Protein AF-A0A973AUQ4-F1 (afdb_monomer)

Solvent-accessible surface area (backbone atoms only — not comparable to full-atom values): 8376 Å² total; per-residue (Å²): 135,70,66,66,64,51,50,55,52,52,18,20,41,52,18,17,50,61,54,44,72,74,59,59,74,76,39,37,31,33,33,32,58,57,82,26,26,55,39,26,52,50,46,42,37,59,47,33,76,74,79,44,48,53,37,33,33,52,78,42,69,71,43,39,54,52,34,49,75,59,71,44,50,72,50,48,63,88,82,44,85,69,38,60,36,28,45,27,43,40,58,39,66,44,85,67,69,33,41,53,42,67,88,73,93,73,81,88,75,86,72,73,42,32,30,34,34,31,69,49,90,89,70,66,56,35,53,36,35,33,36,22,54,98,92,48,75,44,80,46,61,47,64,80,77,76,76,76,85,125

Mean predicted aligned error: 9.66 Å

Foldseek 3Di:
DPPVVVQLLVQLLQLLLVVLVPDQAAFEEEQEDDDSSLNNLVNNLVVVVVVGAYEYEYPDPVRVVSNVVSPHHYDYCVRPVKGQKYKYFFQDADAQFRAGHHDCPDDDDDARFRIFMDGIDDDRGGQWGWRGGPVGIDIGGHDPPPPPDD

Secondary structure (DSSP, 8-state):
--HHHHHHHHHHHHHHHHHHHT--TT-EEEE--SHHHHHHHHHHHHHHTTT---EEEESSHHHHHHHHHTTPPB--TTT-S--SEEEE--SEE-TTT-BEE----S---S----EEEE-SS-SSB-SEEEE--TT--EEEEPPP------

Structure (mmCIF, N/CA/C/O backbone):
data_AF-A0A973AUQ4-F1
#
_entry.id   AF-A0A973AUQ4-F1
#
loop_
_atom_site.group_PDB
_atom_site.id
_atom_site.type_symbol
_atom_site.label_atom_id
_atom_site.label_alt_id
_atom_site.label_comp_id
_atom_site.label_asym_id
_atom_site.label_entity_id
_atom_site.label_seq_id
_atom_site.pdbx_PDB_ins_code
_atom_site.Cartn_x
_atom_site.Cartn_y
_atom_site.Cartn_z
_atom_site.occupancy
_atom_site.B_iso_or_equiv
_atom_site.auth_seq_id
_atom_site.auth_comp_id
_atom_site.auth_asym_id
_atom_site.auth_atom_id
_atom_site.pdbx_PDB_model_num
ATOM 1 N N . MET A 1 1 ? 7.622 -2.895 -29.252 1.00 42.31 1 MET A N 1
ATOM 2 C CA . MET A 1 1 ? 6.981 -2.082 -28.187 1.00 42.31 1 MET A CA 1
ATOM 3 C C . MET A 1 1 ? 6.357 -2.917 -27.051 1.00 42.31 1 MET A C 1
ATOM 5 O O . MET A 1 1 ? 5.764 -2.332 -26.159 1.00 42.31 1 MET A O 1
ATOM 9 N N . SER A 1 2 ? 6.501 -4.252 -27.013 1.00 51.44 2 SER A N 1
ATOM 10 C CA . SER A 1 2 ? 5.801 -5.129 -26.049 1.00 51.44 2 SER A CA 1
ATOM 11 C C . SER A 1 2 ? 6.643 -5.629 -24.860 1.00 51.44 2 SER A C 1
ATOM 13 O O . SER A 1 2 ? 6.073 -6.078 -23.870 1.00 51.44 2 SER A O 1
ATOM 15 N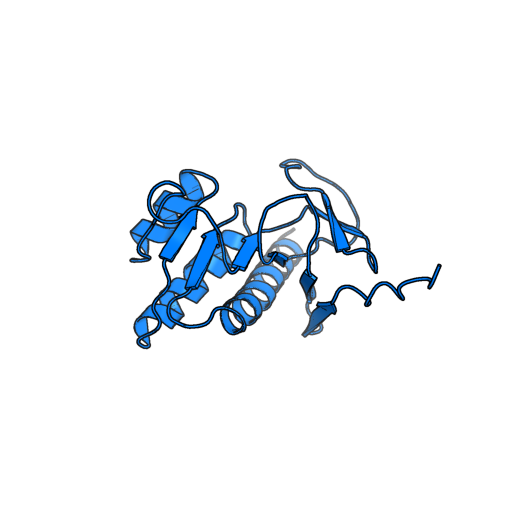 N . THR A 1 3 ? 7.975 -5.538 -24.906 1.00 49.34 3 THR A N 1
ATOM 16 C CA . THR A 1 3 ? 8.858 -6.147 -23.888 1.00 49.34 3 THR A CA 1
ATOM 17 C C . THR A 1 3 ? 9.057 -5.272 -22.639 1.00 49.34 3 THR A C 1
ATOM 19 O O . THR A 1 3 ? 9.027 -5.787 -21.525 1.00 49.34 3 THR A O 1
ATOM 22 N N . GLU A 1 4 ? 9.177 -3.947 -22.792 1.00 42.72 4 GLU A N 1
ATOM 23 C CA . GLU A 1 4 ? 9.393 -3.000 -21.673 1.00 42.72 4 GLU A CA 1
ATOM 24 C C . GLU A 1 4 ? 8.145 -2.762 -20.809 1.00 42.72 4 GLU A C 1
ATOM 26 O O . GLU A 1 4 ? 8.223 -2.597 -19.593 1.00 42.72 4 GLU A O 1
ATOM 31 N N . ALA A 1 5 ? 6.955 -2.769 -21.415 1.00 50.53 5 ALA A N 1
ATOM 32 C CA . ALA A 1 5 ? 5.712 -2.682 -20.651 1.00 50.53 5 ALA A CA 1
ATOM 33 C C . ALA A 1 5 ? 5.536 -3.909 -19.736 1.00 50.53 5 ALA A C 1
ATOM 35 O O . ALA A 1 5 ? 5.025 -3.787 -18.619 1.00 50.53 5 ALA A O 1
ATOM 36 N N . ASN A 1 6 ? 6.012 -5.071 -20.195 1.00 55.16 6 ASN A N 1
ATOM 37 C CA . ASN A 1 6 ? 5.948 -6.326 -19.458 1.00 55.16 6 ASN A CA 1
ATOM 38 C C . ASN A 1 6 ? 6.963 -6.360 -18.298 1.00 55.16 6 ASN A C 1
ATOM 40 O O . ASN A 1 6 ? 6.627 -6.812 -17.203 1.00 55.16 6 ASN A O 1
ATOM 44 N N . SER A 1 7 ? 8.167 -5.801 -18.485 1.00 61.84 7 SER A N 1
ATOM 45 C CA . SER A 1 7 ? 9.168 -5.698 -17.413 1.00 61.84 7 SER A CA 1
ATOM 46 C C . SER A 1 7 ? 8.730 -4.740 -16.301 1.00 61.84 7 SER A C 1
ATOM 48 O O . SER A 1 7 ? 8.817 -5.088 -15.125 1.00 61.84 7 SER A O 1
ATOM 50 N N . HIS A 1 8 ? 8.147 -3.586 -16.637 1.00 65.19 8 HIS A N 1
ATOM 51 C CA . HIS A 1 8 ? 7.643 -2.638 -15.635 1.00 65.19 8 HIS A CA 1
ATOM 52 C C . HIS A 1 8 ? 6.510 -3.202 -14.771 1.00 65.19 8 HIS A C 1
ATOM 54 O O . HIS A 1 8 ? 6.405 -2.866 -13.593 1.00 65.19 8 HIS A O 1
ATOM 60 N N . ALA A 1 9 ? 5.627 -4.024 -15.339 1.00 70.56 9 ALA A N 1
ATOM 61 C CA . ALA A 1 9 ? 4.566 -4.670 -14.573 1.00 70.56 9 ALA A CA 1
ATOM 62 C C . ALA A 1 9 ? 5.124 -5.730 -13.609 1.00 70.56 9 ALA A C 1
ATOM 64 O O . ALA A 1 9 ? 4.665 -5.818 -12.471 1.00 70.56 9 ALA A O 1
ATOM 65 N N . ALA A 1 10 ? 6.139 -6.488 -14.035 1.00 71.62 10 ALA A N 1
ATOM 66 C CA . ALA A 1 10 ? 6.819 -7.461 -13.183 1.00 71.62 10 ALA A CA 1
ATOM 67 C C . ALA A 1 10 ? 7.501 -6.786 -11.981 1.00 71.62 10 ALA A C 1
ATOM 69 O O . ALA A 1 10 ? 7.348 -7.238 -10.851 1.00 71.62 10 ALA A O 1
ATOM 70 N N . TRP A 1 11 ? 8.165 -5.654 -12.210 1.00 73.69 11 TRP A N 1
ATOM 71 C CA . TRP A 1 11 ? 8.812 -4.832 -11.179 1.00 73.69 11 TRP A CA 1
ATOM 72 C C . TRP A 1 11 ? 7.828 -4.305 -10.143 1.00 73.69 11 TRP A C 1
ATOM 74 O O . TRP A 1 11 ? 8.061 -4.395 -8.940 1.00 73.69 11 TRP A O 1
ATOM 84 N N . LYS A 1 12 ? 6.679 -3.819 -10.621 1.00 74.88 12 LYS A N 1
ATOM 85 C CA . LYS A 1 12 ? 5.561 -3.386 -9.774 1.00 74.88 12 LYS A CA 1
ATOM 86 C C . LYS A 1 12 ? 5.028 -4.493 -8.907 1.00 74.88 12 LYS A C 1
ATOM 88 O O . LYS A 1 12 ? 4.802 -4.269 -7.726 1.00 74.88 12 LYS A O 1
ATOM 93 N N . ARG A 1 13 ? 4.861 -5.677 -9.483 1.00 77.62 13 ARG A N 1
ATOM 94 C CA . ARG A 1 13 ? 4.415 -6.843 -8.736 1.00 77.62 13 ARG A CA 1
ATOM 95 C C . ARG A 1 13 ? 5.442 -7.265 -7.686 1.00 77.62 13 ARG A C 1
ATOM 97 O O . ARG A 1 13 ? 5.041 -7.494 -6.559 1.00 77.62 13 ARG A O 1
ATOM 104 N N . ALA A 1 14 ? 6.728 -7.321 -8.028 1.00 75.00 14 ALA A N 1
ATOM 105 C CA . ALA A 1 14 ? 7.781 -7.706 -7.088 1.00 75.00 14 ALA A CA 1
ATOM 106 C C . ALA A 1 14 ? 7.861 -6.744 -5.893 1.00 75.00 14 ALA A C 1
ATOM 108 O O . ALA A 1 14 ? 7.758 -7.177 -4.752 1.00 75.00 14 ALA A O 1
ATOM 109 N N . ALA A 1 15 ? 7.929 -5.433 -6.152 1.00 73.75 15 ALA A N 1
ATOM 110 C CA . ALA A 1 15 ? 7.931 -4.435 -5.083 1.00 73.75 15 ALA A CA 1
ATOM 111 C C . ALA A 1 15 ?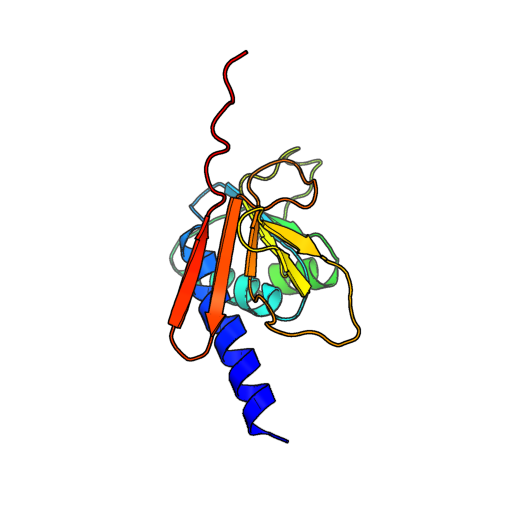 6.643 -4.480 -4.243 1.00 73.75 15 ALA A C 1
ATOM 113 O O . ALA A 1 15 ? 6.697 -4.294 -3.034 1.00 73.75 15 ALA A O 1
ATOM 114 N N . ALA A 1 16 ? 5.493 -4.747 -4.873 1.00 76.62 16 ALA A N 1
ATOM 115 C CA . ALA A 1 16 ? 4.220 -4.917 -4.184 1.00 76.62 16 ALA A CA 1
ATOM 116 C C . ALA A 1 16 ? 4.147 -6.195 -3.335 1.00 76.62 16 ALA A C 1
ATOM 118 O O . ALA A 1 16 ? 3.443 -6.190 -2.338 1.00 76.62 16 ALA A O 1
ATOM 119 N N . CYS A 1 17 ? 4.827 -7.282 -3.696 1.00 78.38 17 CYS A N 1
ATOM 120 C CA . CYS A 1 17 ? 4.884 -8.479 -2.854 1.00 78.38 17 CYS A CA 1
ATOM 121 C C . CYS A 1 17 ? 5.691 -8.206 -1.583 1.00 78.38 17 CYS A C 1
ATOM 123 O O . CYS A 1 17 ? 5.192 -8.439 -0.487 1.00 78.38 17 CYS A O 1
ATOM 125 N N . ASP A 1 18 ? 6.874 -7.608 -1.719 1.00 77.38 18 ASP A N 1
ATOM 126 C CA . ASP A 1 18 ? 7.714 -7.256 -0.569 1.00 77.38 18 ASP A CA 1
ATOM 127 C C . ASP A 1 18 ? 7.047 -6.191 0.319 1.00 77.38 18 ASP A C 1
ATOM 129 O O . ASP A 1 18 ? 7.208 -6.195 1.538 1.00 77.38 18 ASP A O 1
ATOM 133 N N . ALA A 1 19 ? 6.238 -5.313 -0.285 1.00 75.94 19 ALA A N 1
ATOM 134 C CA . ALA A 1 19 ? 5.392 -4.355 0.418 1.00 75.94 19 ALA A CA 1
ATOM 135 C C . ALA A 1 19 ? 4.472 -4.998 1.446 1.00 75.94 19 ALA A C 1
ATOM 137 O O . ALA A 1 19 ? 4.225 -4.441 2.511 1.00 75.94 19 ALA A O 1
ATOM 138 N N . VAL A 1 20 ? 3.907 -6.143 1.080 1.00 79.38 20 VAL A N 1
ATOM 139 C CA . VAL A 1 20 ? 2.908 -6.827 1.891 1.00 79.38 20 VAL A CA 1
ATOM 140 C C . VAL A 1 20 ? 3.563 -7.499 3.095 1.00 79.38 20 VAL A C 1
ATOM 142 O O . VAL A 1 20 ? 2.924 -7.627 4.134 1.00 79.38 20 VAL A O 1
ATOM 145 N N . GLU A 1 21 ? 4.843 -7.864 3.004 1.00 80.56 21 GLU A N 1
ATOM 146 C CA . GLU A 1 21 ? 5.574 -8.498 4.107 1.00 80.56 21 GLU A CA 1
ATOM 147 C C . GLU A 1 21 ? 5.765 -7.584 5.319 1.00 80.56 21 GLU A C 1
ATOM 149 O O . GLU A 1 21 ? 5.888 -8.075 6.440 1.00 80.56 21 GLU A O 1
ATOM 154 N N . VAL A 1 22 ? 5.764 -6.262 5.118 1.00 77.44 22 VAL A N 1
ATOM 155 C CA . VAL A 1 22 ? 5.843 -5.294 6.224 1.00 77.44 22 VAL A CA 1
ATOM 156 C C . VAL A 1 22 ? 4.476 -4.944 6.812 1.00 77.44 22 VAL A C 1
ATOM 158 O O . VAL A 1 22 ? 4.413 -4.286 7.849 1.00 77.44 22 VAL A O 1
ATOM 161 N N . VAL A 1 23 ? 3.384 -5.381 6.180 1.00 80.75 23 VAL A N 1
ATOM 162 C CA . VAL A 1 23 ? 2.040 -5.225 6.738 1.00 80.75 23 VAL A CA 1
ATOM 163 C C . VAL A 1 23 ? 1.844 -6.335 7.764 1.00 80.75 23 VAL A C 1
ATOM 165 O O . VAL A 1 23 ? 1.906 -7.524 7.441 1.00 80.75 23 VAL A O 1
ATOM 168 N N . ILE A 1 24 ? 1.618 -5.944 9.013 1.00 82.31 24 ILE A N 1
ATOM 169 C CA . ILE A 1 24 ? 1.360 -6.867 10.121 1.00 82.31 24 ILE A CA 1
ATOM 170 C C . ILE A 1 24 ? -0.129 -6.872 10.479 1.00 82.31 24 ILE A C 1
ATOM 172 O O . ILE A 1 24 ? -0.887 -6.010 10.043 1.00 82.31 24 ILE A O 1
ATOM 176 N N . ASP A 1 25 ? -0.553 -7.886 11.227 1.00 85.56 25 ASP A N 1
ATOM 177 C CA . ASP A 1 25 ? -1.956 -8.069 11.592 1.00 85.56 25 ASP A CA 1
ATOM 178 C C . ASP A 1 25 ? -2.443 -6.952 12.531 1.00 85.56 25 ASP A C 1
ATOM 180 O O . ASP A 1 25 ? -1.706 -6.499 13.410 1.00 85.56 25 ASP A O 1
ATOM 184 N N . GLY A 1 26 ? -3.686 -6.510 12.344 1.00 85.44 26 GLY A N 1
ATOM 185 C CA . GLY A 1 26 ? -4.366 -5.553 13.218 1.00 85.44 26 GLY A CA 1
ATOM 186 C C . GLY A 1 26 ? -4.013 -4.074 13.025 1.00 85.44 26 GLY A C 1
ATOM 187 O O . GLY A 1 26 ? -4.498 -3.256 13.802 1.00 85.44 26 GLY A O 1
ATOM 188 N N . ILE A 1 27 ? -3.211 -3.708 12.019 1.00 85.50 27 ILE A N 1
ATOM 189 C CA . ILE A 1 27 ? -2.833 -2.303 11.773 1.00 85.50 27 ILE A CA 1
ATOM 190 C C . ILE A 1 27 ? -3.796 -1.575 10.827 1.00 85.50 27 ILE A C 1
ATOM 192 O O . ILE A 1 27 ? -4.528 -2.184 10.037 1.00 85.50 27 ILE A O 1
ATOM 196 N N . PHE A 1 28 ? -3.738 -0.247 10.858 1.00 85.06 28 PHE A N 1
ATOM 197 C CA . PHE A 1 28 ? -4.398 0.649 9.919 1.00 85.06 28 PHE A CA 1
ATOM 198 C C . PHE A 1 28 ? -3.445 1.016 8.789 1.00 85.06 28 PHE A C 1
ATOM 200 O O . PHE A 1 28 ? -2.388 1.615 9.008 1.00 85.06 28 PHE A O 1
ATOM 207 N N . VAL A 1 29 ? -3.838 0.667 7.565 1.00 86.56 29 VAL A N 1
ATOM 208 C CA . VAL A 1 29 ? -3.016 0.840 6.371 1.00 86.56 29 VAL A CA 1
ATOM 209 C C . VAL A 1 29 ? -3.582 1.933 5.478 1.00 86.56 29 VAL A C 1
ATOM 211 O O . VAL A 1 29 ? -4.673 1.792 4.930 1.00 86.56 29 VAL A O 1
ATOM 214 N N . GLY A 1 30 ? -2.819 2.996 5.255 1.00 85.38 30 GLY A N 1
ATOM 215 C CA . GLY A 1 30 ? -3.073 3.955 4.188 1.00 85.38 30 GLY A CA 1
ATOM 216 C C . GLY A 1 30 ? -2.910 3.285 2.823 1.00 85.38 30 GLY A C 1
ATOM 217 O O . GLY A 1 30 ? -1.853 2.734 2.505 1.00 85.38 30 GLY A O 1
ATOM 218 N N . ILE A 1 31 ? -3.954 3.324 1.999 1.00 86.25 31 ILE A N 1
ATOM 219 C CA . ILE A 1 31 ? -3.952 2.739 0.658 1.00 86.25 31 ILE A CA 1
ATOM 220 C C . ILE A 1 31 ? -3.836 3.867 -0.363 1.00 86.25 31 ILE A C 1
ATOM 222 O O . ILE A 1 31 ? -4.805 4.576 -0.643 1.00 86.25 31 ILE A O 1
ATOM 226 N N . GLY A 1 32 ? -2.644 3.999 -0.940 1.00 83.00 32 GLY A N 1
ATOM 227 C CA . GLY A 1 32 ? -2.328 4.963 -1.984 1.00 83.00 32 GLY A CA 1
ATOM 228 C C . GLY A 1 32 ? -3.029 4.713 -3.325 1.00 83.00 32 GLY A C 1
ATOM 229 O O . GLY A 1 32 ? -3.989 3.944 -3.440 1.00 83.00 32 GLY A O 1
ATOM 230 N N . THR A 1 33 ? -2.510 5.313 -4.399 1.00 78.88 33 THR A N 1
ATOM 231 C CA . THR A 1 33 ? -3.085 5.176 -5.749 1.00 78.88 33 THR A CA 1
ATOM 232 C C . THR A 1 33 ? -2.054 4.830 -6.813 1.00 78.88 33 THR A C 1
ATOM 234 O O . THR A 1 33 ? -0.851 5.019 -6.675 1.00 78.88 33 THR A O 1
ATOM 237 N N . GLY A 1 34 ? -2.553 4.310 -7.934 1.00 78.62 34 GLY A N 1
ATOM 238 C CA . GLY A 1 34 ? -1.759 4.094 -9.133 1.00 78.62 34 GLY A CA 1
ATOM 239 C C . GLY A 1 34 ? -1.457 2.631 -9.428 1.00 78.62 34 GLY A C 1
ATOM 240 O O . GLY A 1 34 ? -1.907 1.692 -8.768 1.00 78.62 34 GLY A O 1
ATOM 241 N N . SER A 1 35 ? -0.719 2.442 -10.522 1.00 79.75 35 SER A N 1
ATOM 242 C CA . SER A 1 35 ? -0.518 1.115 -11.108 1.00 79.75 35 SER A CA 1
ATOM 243 C C . SER A 1 35 ? 0.290 0.162 -10.229 1.00 79.75 35 SER A C 1
ATOM 245 O O . SER A 1 35 ? 0.081 -1.038 -10.346 1.00 79.75 35 SER A O 1
ATOM 247 N N . THR A 1 36 ? 1.183 0.660 -9.366 1.00 79.56 36 THR A N 1
ATOM 248 C CA . THR A 1 36 ? 1.878 -0.213 -8.411 1.00 79.56 36 THR A CA 1
ATOM 249 C C . THR A 1 36 ? 0.987 -0.564 -7.236 1.00 79.56 36 THR A C 1
ATOM 251 O O . THR A 1 36 ? 0.824 -1.741 -6.941 1.00 79.56 36 THR A O 1
ATOM 254 N N . THR A 1 37 ? 0.330 0.431 -6.639 1.00 82.06 37 THR A N 1
ATOM 255 C CA . THR A 1 37 ? -0.574 0.226 -5.504 1.00 82.06 37 THR A CA 1
ATOM 256 C C . THR A 1 37 ? -1.696 -0.754 -5.842 1.00 82.06 37 THR A C 1
ATOM 258 O O . THR A 1 37 ? -2.102 -1.546 -5.005 1.00 82.06 37 THR A O 1
ATOM 261 N N . THR A 1 38 ? -2.127 -0.809 -7.107 1.00 88.06 38 THR A N 1
ATOM 262 C CA . THR A 1 38 ? -3.052 -1.844 -7.606 1.00 88.06 38 THR A CA 1
ATOM 263 C C . THR A 1 38 ? -2.529 -3.273 -7.393 1.00 88.06 38 THR A C 1
ATOM 265 O O . THR A 1 38 ? -3.313 -4.162 -7.062 1.00 88.06 38 THR A O 1
ATOM 268 N N . PHE A 1 39 ? -1.230 -3.522 -7.592 1.00 86.75 39 PHE A N 1
ATOM 269 C CA . PHE A 1 39 ? -0.623 -4.823 -7.295 1.00 86.75 39 PHE A CA 1
ATOM 270 C C . PHE A 1 39 ? -0.545 -5.066 -5.790 1.00 86.75 39 PHE A C 1
ATOM 272 O O . PHE A 1 39 ? -0.862 -6.172 -5.363 1.00 86.75 39 PHE A O 1
ATOM 279 N N . THR A 1 40 ? -0.207 -4.045 -4.998 1.00 84.81 40 THR A N 1
ATOM 280 C CA . THR A 1 40 ? -0.158 -4.148 -3.531 1.00 84.81 40 THR A CA 1
ATOM 281 C C . THR A 1 40 ? -1.520 -4.514 -2.957 1.00 84.81 40 THR A C 1
ATOM 283 O O . THR A 1 40 ? -1.622 -5.475 -2.209 1.00 84.81 40 THR A O 1
ATOM 286 N N . ILE A 1 41 ? -2.588 -3.824 -3.369 1.00 89.88 41 ILE A N 1
ATOM 287 C CA . ILE A 1 41 ? -3.959 -4.101 -2.915 1.00 89.88 41 ILE A CA 1
ATOM 288 C C . ILE A 1 41 ? -4.339 -5.563 -3.205 1.00 89.88 41 ILE A C 1
ATOM 290 O O . ILE A 1 41 ? -4.915 -6.236 -2.355 1.00 89.88 41 ILE A O 1
ATOM 294 N N . ARG A 1 42 ? -3.973 -6.083 -4.385 1.00 91.50 42 ARG A N 1
ATOM 295 C CA . ARG A 1 42 ? -4.211 -7.491 -4.746 1.00 91.50 42 ARG A CA 1
ATOM 296 C C . ARG A 1 42 ? -3.404 -8.459 -3.884 1.00 91.50 42 ARG A C 1
ATOM 298 O O . ARG A 1 42 ? -3.975 -9.412 -3.376 1.00 91.50 42 ARG A O 1
ATOM 305 N N . ALA A 1 43 ? -2.115 -8.193 -3.689 1.00 88.00 43 ALA A N 1
ATOM 306 C CA . ALA A 1 43 ? -1.252 -9.031 -2.862 1.00 88.00 43 ALA A CA 1
ATOM 307 C C . ALA A 1 43 ? -1.694 -9.038 -1.385 1.00 88.00 43 ALA A C 1
ATOM 309 O O . ALA A 1 43 ? -1.707 -10.093 -0.755 1.00 88.00 43 ALA A O 1
ATOM 310 N N . CYS A 1 44 ? -2.139 -7.894 -0.855 1.00 86.88 44 CYS A N 1
ATOM 311 C CA . CYS A 1 44 ? -2.718 -7.802 0.483 1.00 86.88 44 CYS A CA 1
ATOM 312 C C . CYS A 1 44 ? -3.979 -8.665 0.588 1.00 86.88 44 CYS A C 1
ATOM 314 O O . CYS A 1 44 ? -4.090 -9.468 1.508 1.00 86.88 44 CYS A O 1
ATOM 316 N N . ALA A 1 45 ? -4.900 -8.554 -0.375 1.00 88.88 45 ALA A N 1
ATOM 317 C CA . ALA A 1 45 ? -6.112 -9.370 -0.394 1.00 88.88 45 ALA A CA 1
ATOM 318 C C . ALA A 1 45 ? -5.818 -10.878 -0.491 1.00 88.88 45 ALA A C 1
ATOM 320 O O . ALA A 1 45 ? -6.491 -11.679 0.157 1.00 88.88 45 ALA A O 1
ATOM 321 N N . ASP A 1 46 ? -4.798 -11.276 -1.257 1.00 87.81 46 ASP A N 1
ATOM 322 C CA . ASP A 1 46 ? -4.362 -12.673 -1.327 1.00 87.81 46 ASP A CA 1
ATOM 323 C C . ASP A 1 46 ? -3.831 -13.160 0.033 1.00 87.81 46 ASP A C 1
ATOM 325 O O . ASP A 1 46 ? -4.187 -14.257 0.469 1.00 87.81 46 ASP A O 1
ATOM 329 N N . ARG A 1 47 ? -3.061 -12.331 0.755 1.00 82.81 47 ARG A N 1
ATOM 330 C CA . ARG A 1 47 ? -2.582 -12.639 2.115 1.00 82.81 47 ARG A CA 1
ATOM 331 C C . ARG A 1 47 ? -3.721 -12.696 3.134 1.00 82.81 47 ARG A C 1
ATOM 333 O O . ARG A 1 47 ? -3.690 -13.554 4.011 1.00 82.81 47 ARG A O 1
ATOM 340 N N . MET A 1 48 ? -4.763 -11.871 2.995 1.00 79.94 48 MET A N 1
ATOM 341 C CA . MET A 1 48 ? -5.939 -11.908 3.883 1.00 79.94 48 MET A CA 1
ATOM 342 C C . MET A 1 48 ? -6.668 -13.254 3.864 1.00 79.94 48 MET A C 1
ATOM 344 O O . MET A 1 48 ? -7.205 -13.689 4.883 1.00 79.94 48 MET A O 1
ATOM 348 N N . ARG A 1 49 ? -6.614 -13.983 2.742 1.00 76.50 49 ARG A N 1
ATOM 349 C CA . ARG A 1 49 ? -7.158 -15.350 2.655 1.00 76.50 49 ARG A CA 1
ATOM 350 C C . ARG A 1 49 ? -6.422 -16.347 3.556 1.00 76.50 49 ARG A C 1
ATOM 352 O O . ARG A 1 49 ? -6.978 -17.397 3.858 1.00 76.50 49 ARG A O 1
ATOM 359 N N . ALA A 1 50 ? -5.212 -16.017 4.004 1.00 70.38 50 ALA A N 1
ATOM 360 C CA . ALA A 1 50 ? -4.404 -16.805 4.929 1.00 70.38 50 ALA A CA 1
ATOM 361 C C . ALA A 1 50 ? -4.545 -16.350 6.400 1.00 70.38 50 ALA A C 1
ATOM 363 O O . ALA A 1 50 ? -3.623 -16.553 7.184 1.00 70.38 50 ALA A O 1
ATOM 364 N N . ALA A 1 51 ? -5.696 -15.767 6.773 1.00 71.12 51 ALA A N 1
ATOM 365 C CA . ALA A 1 51 ? -6.020 -15.260 8.117 1.00 71.12 51 ALA A CA 1
ATOM 366 C C . ALA A 1 51 ? -5.253 -13.993 8.545 1.00 71.12 51 ALA A C 1
ATOM 368 O O . ALA A 1 51 ? -4.987 -13.788 9.724 1.00 71.12 51 ALA A O 1
ATOM 369 N N . PHE A 1 52 ? -4.931 -13.136 7.579 1.00 72.50 52 PHE A N 1
ATOM 370 C CA . PHE A 1 52 ? -4.348 -11.816 7.809 1.00 72.50 52 PHE A CA 1
ATOM 371 C C . PHE A 1 52 ? -5.438 -10.736 7.768 1.00 72.50 52 PHE A C 1
ATOM 373 O O . PHE A 1 52 ? -6.279 -10.753 6.868 1.00 72.50 52 PHE A O 1
ATOM 380 N N . LEU A 1 53 ? -5.450 -9.798 8.710 1.00 79.06 53 LEU A N 1
ATOM 381 C CA . LEU A 1 53 ? -6.479 -8.768 8.829 1.00 79.06 53 LEU A CA 1
ATOM 382 C C . LEU A 1 53 ? -5.846 -7.394 9.071 1.00 79.06 53 LEU A C 1
ATOM 384 O O . LEU A 1 53 ? -5.075 -7.191 10.001 1.00 79.06 53 LEU A O 1
ATOM 388 N N . PHE A 1 54 ? -6.219 -6.415 8.251 1.00 85.31 54 PHE A N 1
ATOM 389 C CA . PHE A 1 54 ? -5.890 -5.004 8.457 1.00 85.31 54 PHE A CA 1
ATOM 390 C C . PHE A 1 54 ? -7.076 -4.139 8.021 1.00 85.31 54 PHE A C 1
ATOM 392 O O . PHE A 1 54 ? -7.954 -4.606 7.285 1.00 85.31 54 PHE A O 1
ATOM 399 N N . LEU A 1 55 ? -7.096 -2.880 8.457 1.00 88.44 55 LEU A N 1
ATOM 400 C CA . LEU A 1 55 ? -8.096 -1.899 8.031 1.00 88.44 55 LEU A CA 1
ATOM 401 C C . LEU A 1 55 ? -7.479 -0.913 7.041 1.00 88.44 55 LEU A C 1
ATOM 403 O O . LEU A 1 55 ? -6.461 -0.290 7.328 1.00 88.44 55 LEU A O 1
ATOM 407 N N . GLY A 1 56 ? -8.080 -0.781 5.860 1.00 89.38 56 GLY A N 1
ATOM 408 C CA . GLY A 1 56 ? -7.582 0.093 4.800 1.00 89.38 56 GLY A CA 1
ATOM 409 C C . GLY A 1 56 ? -8.189 1.495 4.837 1.00 89.38 56 GLY A C 1
ATOM 410 O O . GLY A 1 56 ? -9.407 1.624 4.781 1.00 89.38 56 GLY A O 1
ATOM 411 N N . ILE A 1 57 ? -7.367 2.545 4.828 1.00 88.19 57 ILE A N 1
ATOM 412 C CA . ILE A 1 57 ? -7.798 3.941 4.642 1.00 88.19 57 ILE A CA 1
ATOM 413 C C . ILE A 1 57 ? -7.370 4.402 3.237 1.00 88.19 57 ILE A C 1
ATOM 415 O O . ILE A 1 57 ? -6.193 4.696 3.020 1.00 88.19 57 ILE A O 1
ATOM 419 N N . PRO A 1 58 ? -8.273 4.431 2.241 1.00 87.62 58 PRO A N 1
ATOM 420 C CA . PRO A 1 58 ? -7.916 4.754 0.862 1.00 87.62 58 PRO A CA 1
ATOM 421 C C . PRO A 1 58 ? -7.735 6.258 0.631 1.00 87.62 58 PRO A C 1
ATOM 423 O O . PRO A 1 58 ? -8.500 7.070 1.144 1.00 87.62 58 PRO A O 1
ATOM 426 N N . SER A 1 59 ? -6.780 6.633 -0.226 1.00 82.12 59 SER A N 1
ATOM 427 C CA . SER A 1 59 ? -6.571 8.030 -0.645 1.00 82.12 59 SER A CA 1
ATOM 428 C C . SER A 1 59 ? -7.366 8.447 -1.892 1.00 82.12 59 SER A C 1
ATOM 430 O O . SER A 1 59 ? -7.360 9.622 -2.254 1.00 82.12 59 SER A O 1
ATOM 432 N N . ALA A 1 60 ? -8.060 7.512 -2.557 1.00 82.44 60 ALA A N 1
ATOM 433 C CA . ALA A 1 60 ? -8.994 7.808 -3.647 1.00 82.44 60 ALA A CA 1
ATOM 434 C C . ALA A 1 60 ? -10.049 6.709 -3.848 1.00 82.44 60 ALA A C 1
ATOM 436 O O . ALA A 1 60 ? -9.781 5.523 -3.625 1.00 82.44 60 ALA A O 1
ATOM 437 N N . ASP A 1 61 ? -11.195 7.091 -4.418 1.00 85.44 61 ASP A N 1
ATOM 438 C CA . ASP A 1 61 ? -12.340 6.207 -4.692 1.00 85.44 61 ASP A CA 1
ATOM 439 C C . ASP A 1 61 ? -11.977 4.979 -5.527 1.00 85.44 61 ASP A C 1
ATOM 441 O O . ASP A 1 61 ? -12.486 3.884 -5.302 1.00 85.44 61 ASP A O 1
ATOM 445 N N . ARG A 1 62 ? -11.054 5.121 -6.485 1.00 87.38 62 ARG A N 1
ATOM 446 C CA . ARG A 1 62 ? -10.617 3.992 -7.317 1.00 87.38 62 ARG A CA 1
ATOM 447 C C . ARG A 1 62 ? -9.891 2.920 -6.500 1.00 87.38 62 ARG A C 1
ATOM 449 O O . ARG A 1 62 ? -10.084 1.732 -6.759 1.00 87.38 62 ARG A O 1
ATOM 456 N N . SER A 1 63 ? -9.046 3.328 -5.554 1.00 85.94 63 SER A N 1
ATOM 457 C CA . SER A 1 63 ? -8.351 2.397 -4.660 1.00 85.94 63 SER A CA 1
ATOM 458 C C . SER A 1 63 ? -9.326 1.785 -3.659 1.00 85.94 63 SER A C 1
ATOM 460 O O . SER A 1 63 ? -9.264 0.577 -3.440 1.00 85.94 63 SER A O 1
ATOM 462 N N . ALA A 1 64 ? -10.269 2.582 -3.142 1.00 89.69 64 ALA A N 1
ATOM 463 C CA . ALA A 1 64 ? -11.353 2.109 -2.284 1.00 89.69 64 ALA A CA 1
ATOM 464 C C . ALA A 1 64 ? -12.180 1.017 -2.981 1.00 89.69 64 ALA A C 1
ATOM 466 O O . ALA A 1 64 ? -12.280 -0.100 -2.485 1.00 89.69 64 ALA A O 1
ATOM 467 N N . ALA A 1 65 ? -12.676 1.296 -4.190 1.00 93.31 65 ALA A N 1
ATOM 468 C CA . ALA A 1 65 ? -13.481 0.361 -4.969 1.00 93.31 65 ALA A CA 1
ATOM 469 C C . ALA A 1 65 ? -12.740 -0.953 -5.255 1.00 93.31 65 ALA A C 1
ATOM 471 O O . ALA A 1 65 ? -13.321 -2.031 -5.128 1.00 93.31 65 ALA A O 1
ATOM 472 N N . LEU A 1 66 ? -11.450 -0.884 -5.608 1.00 94.12 66 LEU A N 1
ATOM 473 C CA . LEU A 1 66 ? -10.645 -2.086 -5.817 1.00 94.12 66 LEU A CA 1
ATOM 474 C C . LEU A 1 66 ? -10.486 -2.882 -4.518 1.00 94.12 66 LEU A C 1
ATOM 476 O O . LEU A 1 66 ? -10.700 -4.092 -4.525 1.00 94.12 66 LEU A O 1
ATOM 480 N N . ALA A 1 67 ? -10.127 -2.222 -3.419 1.00 92.94 67 ALA A N 1
ATOM 481 C CA . ALA A 1 67 ? -9.913 -2.873 -2.134 1.00 92.94 67 ALA A CA 1
ATOM 482 C C . ALA A 1 67 ? -11.192 -3.563 -1.630 1.00 92.94 67 ALA A C 1
ATOM 484 O O . ALA A 1 67 ? -11.166 -4.757 -1.325 1.00 92.94 67 ALA A O 1
ATOM 485 N N . THR A 1 68 ? -12.330 -2.867 -1.676 1.00 94.31 68 THR A N 1
ATOM 486 C CA . THR A 1 68 ? -13.642 -3.440 -1.347 1.00 94.31 68 THR A CA 1
ATOM 487 C C . THR A 1 68 ? -13.988 -4.625 -2.246 1.00 94.31 68 THR A C 1
ATOM 489 O O . THR A 1 68 ? -14.449 -5.650 -1.751 1.00 94.31 68 THR A O 1
ATOM 492 N N . SER A 1 69 ? -13.716 -4.542 -3.556 1.00 95.81 69 SER A N 1
ATOM 493 C CA . SER A 1 69 ? -14.009 -5.642 -4.493 1.00 95.81 69 SER A CA 1
ATOM 494 C C . SER A 1 69 ? -13.226 -6.927 -4.199 1.00 95.81 69 SER A C 1
ATOM 496 O O . SER A 1 69 ? -13.630 -8.008 -4.623 1.00 95.81 69 SER A O 1
ATOM 498 N N . LEU A 1 70 ? -12.113 -6.812 -3.472 1.00 93.69 70 LEU A N 1
ATOM 499 C CA . LEU A 1 70 ? -11.254 -7.925 -3.076 1.00 93.69 70 LEU A CA 1
ATOM 500 C C . LEU A 1 70 ? -11.474 -8.375 -1.624 1.00 93.69 70 LEU A C 1
ATOM 502 O O . LEU A 1 70 ? -10.779 -9.281 -1.169 1.00 93.69 70 LEU A O 1
ATOM 506 N N . GLY A 1 71 ? -12.440 -7.781 -0.916 1.00 91.62 71 GLY A N 1
ATOM 507 C CA . GLY A 1 71 ? -12.783 -8.146 0.460 1.00 91.62 71 GLY A CA 1
ATOM 508 C C . GLY A 1 71 ? -11.922 -7.482 1.537 1.00 91.62 71 GLY A C 1
ATOM 509 O O . GLY A 1 71 ? -11.943 -7.937 2.676 1.00 91.62 71 GLY A O 1
ATOM 510 N N . ILE A 1 72 ? -11.178 -6.422 1.207 1.00 91.31 72 ILE A N 1
ATOM 511 C CA . ILE A 1 72 ? -10.461 -5.624 2.210 1.00 91.31 72 ILE A CA 1
ATOM 512 C C . ILE A 1 72 ? -11.467 -4.722 2.928 1.00 91.31 72 ILE A C 1
ATOM 514 O O . ILE A 1 72 ? -12.184 -3.944 2.289 1.00 91.31 72 ILE A O 1
ATOM 518 N N . THR A 1 73 ? -11.493 -4.803 4.257 1.00 91.94 73 THR A N 1
ATOM 519 C CA . THR A 1 73 ? -12.299 -3.916 5.099 1.00 91.94 73 THR A CA 1
ATOM 520 C C . THR A 1 73 ? -11.702 -2.514 5.092 1.00 91.94 73 THR A C 1
ATOM 522 O O . THR A 1 73 ? -10.508 -2.332 5.336 1.00 91.94 73 THR A O 1
ATOM 525 N N . LEU A 1 74 ? -12.539 -1.518 4.808 1.00 92.06 74 LEU A N 1
ATOM 526 C CA . LEU A 1 74 ? -12.130 -0.119 4.774 1.00 92.06 74 LEU A CA 1
ATOM 527 C C . LEU A 1 74 ? -12.534 0.612 6.052 1.00 92.06 74 LEU A C 1
ATOM 529 O O . LEU A 1 74 ? -13.562 0.306 6.652 1.00 92.06 74 LEU A O 1
ATOM 533 N N . ALA A 1 75 ? -11.727 1.601 6.414 1.00 89.94 75 ALA A N 1
ATOM 534 C CA . ALA A 1 75 ? -11.961 2.548 7.489 1.00 89.94 75 ALA A CA 1
ATOM 535 C C . ALA A 1 75 ? -11.724 3.976 6.981 1.00 89.94 75 ALA A C 1
ATOM 537 O O . ALA A 1 75 ? -11.188 4.206 5.891 1.00 89.94 75 ALA A O 1
ATOM 538 N N . THR A 1 76 ? -12.119 4.946 7.790 1.00 84.12 76 THR A N 1
ATOM 539 C CA . THR A 1 76 ? -11.896 6.370 7.559 1.00 84.12 76 THR A CA 1
ATOM 540 C C . THR A 1 76 ? -11.103 6.977 8.712 1.00 84.12 76 THR A C 1
ATOM 542 O O . THR A 1 76 ? -10.998 6.396 9.792 1.00 84.12 76 THR A O 1
ATOM 545 N N . PHE A 1 77 ? -10.604 8.200 8.528 1.00 78.50 77 PHE A N 1
ATOM 546 C CA . PHE A 1 77 ? -9.986 8.948 9.627 1.00 78.50 77 PHE A CA 1
ATOM 547 C C . PHE A 1 77 ? -10.955 9.281 10.775 1.00 78.50 77 PHE A C 1
ATOM 549 O O . PHE A 1 77 ? -10.504 9.639 11.861 1.00 78.50 77 PHE A O 1
ATOM 556 N N . ALA A 1 78 ? -12.272 9.173 10.555 1.00 79.88 78 ALA A N 1
ATOM 557 C CA . ALA A 1 78 ? -13.261 9.303 11.622 1.00 79.88 78 ALA A CA 1
ATOM 558 C C . ALA A 1 78 ? -13.291 8.061 12.530 1.00 79.88 78 ALA A C 1
ATOM 560 O O . ALA A 1 78 ? -13.531 8.193 13.727 1.00 79.88 78 ALA A O 1
ATOM 561 N N . ASP A 1 79 ? -13.010 6.880 11.973 1.00 78.44 79 ASP A N 1
ATOM 562 C CA . ASP A 1 79 ? -12.919 5.625 12.725 1.00 78.44 79 ASP A CA 1
ATOM 563 C C . ASP A 1 79 ? -11.581 5.527 13.469 1.00 78.44 79 ASP A C 1
ATOM 565 O O . ASP A 1 79 ? -11.514 4.999 14.578 1.00 78.44 79 ASP A O 1
ATOM 569 N N . HIS A 1 80 ? -10.512 6.051 12.858 1.00 74.19 80 HIS A N 1
ATOM 570 C CA . HIS A 1 80 ? -9.167 6.009 13.414 1.00 74.19 80 HIS A CA 1
ATOM 571 C C . HIS A 1 80 ? -8.309 7.190 12.920 1.00 74.19 80 HIS A C 1
ATOM 573 O O . HIS A 1 80 ? -7.998 7.266 11.730 1.00 74.19 80 HIS A O 1
ATOM 579 N N . PRO A 1 81 ? -7.893 8.125 13.795 1.00 74.12 81 PRO A N 1
ATOM 580 C CA . PRO A 1 81 ? -7.317 9.398 13.356 1.00 74.12 81 PRO A CA 1
ATOM 581 C C . PRO A 1 81 ? -5.840 9.324 12.935 1.00 74.12 81 PRO A C 1
ATOM 583 O O . PRO A 1 81 ? -5.259 10.351 12.584 1.00 74.12 81 PRO A O 1
ATOM 586 N N . TRP A 1 82 ? -5.220 8.141 12.952 1.00 75.75 82 TRP A N 1
ATOM 587 C CA . TRP A 1 82 ? -3.854 7.931 12.469 1.00 75.75 82 TRP A CA 1
ATOM 588 C C . TRP A 1 82 ? -3.740 6.709 11.553 1.00 75.75 82 TRP A C 1
ATOM 590 O O . TRP A 1 82 ? -4.636 5.872 11.475 1.00 75.75 82 TRP A O 1
ATOM 600 N N . ILE A 1 83 ? -2.621 6.628 10.837 1.00 77.50 83 ILE A N 1
ATOM 601 C CA . ILE A 1 83 ? -2.244 5.490 10.001 1.00 77.50 83 ILE A CA 1
ATOM 602 C C . ILE A 1 83 ? -0.945 4.915 10.561 1.00 77.50 83 ILE A C 1
ATOM 604 O O . ILE A 1 83 ? -0.003 5.668 10.816 1.00 77.50 83 ILE A O 1
ATOM 608 N N . ASP A 1 84 ? -0.890 3.596 10.719 1.00 79.00 84 ASP A N 1
ATOM 609 C CA . ASP A 1 84 ? 0.314 2.905 11.184 1.00 79.00 84 ASP A CA 1
ATOM 610 C C . ASP A 1 84 ? 1.322 2.742 10.042 1.00 79.00 84 ASP A C 1
ATOM 612 O O . ASP A 1 84 ? 2.520 2.951 10.218 1.00 79.00 84 ASP A O 1
ATOM 616 N N . LEU A 1 85 ? 0.819 2.415 8.850 1.00 81.88 85 LEU A N 1
ATOM 617 C CA . LEU A 1 85 ? 1.610 2.193 7.646 1.00 81.88 85 LEU A CA 1
ATOM 618 C C . LEU A 1 85 ? 0.856 2.695 6.425 1.00 81.88 85 LEU A C 1
ATOM 620 O O . LEU A 1 85 ? -0.322 2.426 6.274 1.00 81.88 85 LEU A O 1
ATOM 624 N N . THR A 1 86 ? 1.521 3.332 5.481 1.00 81.06 86 THR A N 1
ATOM 625 C CA . THR A 1 86 ? 0.940 3.614 4.171 1.00 81.06 86 THR A CA 1
ATOM 626 C C . THR A 1 86 ? 1.758 2.993 3.084 1.00 81.06 86 THR A C 1
ATOM 628 O O . THR A 1 86 ? 2.984 3.053 3.114 1.00 81.06 86 THR A O 1
ATOM 631 N N . ILE A 1 87 ? 1.057 2.465 2.090 1.00 79.25 87 ILE A N 1
ATOM 632 C CA . ILE A 1 87 ? 1.665 1.960 0.875 1.00 79.25 87 ILE A CA 1
ATOM 633 C C . ILE A 1 87 ? 1.188 2.811 -0.288 1.00 79.25 87 ILE A C 1
ATOM 635 O O . ILE A 1 87 ? -0.002 2.829 -0.618 1.00 79.25 87 ILE A O 1
ATOM 639 N N . ASP A 1 88 ? 2.123 3.499 -0.933 1.00 78.31 88 ASP A N 1
ATOM 640 C CA . ASP A 1 88 ? 1.825 4.302 -2.112 1.00 78.31 88 ASP A CA 1
ATOM 641 C C . ASP A 1 88 ? 2.936 4.224 -3.161 1.00 78.31 88 ASP A C 1
ATOM 643 O O . ASP A 1 88 ? 4.088 3.891 -2.880 1.00 78.31 88 ASP A O 1
ATOM 647 N N . GLY A 1 89 ? 2.587 4.543 -4.403 1.00 72.62 89 GLY A N 1
ATOM 648 C CA . GLY A 1 89 ? 3.569 4.782 -5.447 1.00 72.62 89 GLY A CA 1
ATOM 649 C C . GLY A 1 89 ? 4.208 6.164 -5.308 1.00 72.62 89 GLY A C 1
ATOM 650 O O . GLY A 1 89 ? 3.622 7.100 -4.765 1.00 72.62 89 GLY A O 1
ATOM 651 N N . ALA A 1 90 ? 5.399 6.319 -5.875 1.00 74.50 90 ALA A N 1
ATOM 652 C CA . ALA A 1 90 ? 5.999 7.620 -6.146 1.00 74.50 90 ALA A CA 1
ATOM 653 C C . ALA A 1 90 ? 6.407 7.694 -7.621 1.00 74.50 90 ALA A C 1
ATOM 655 O O . ALA A 1 90 ? 6.561 6.672 -8.291 1.00 74.50 90 ALA A O 1
ATOM 656 N N . HIS A 1 91 ? 6.533 8.910 -8.142 1.00 72.31 91 HIS A N 1
ATOM 657 C CA . HIS A 1 91 ? 7.059 9.137 -9.488 1.00 72.31 91 HIS A CA 1
ATOM 658 C C . HIS A 1 91 ? 8.577 9.247 -9.432 1.00 72.31 91 HIS A C 1
ATOM 660 O O . HIS A 1 91 ? 9.263 8.586 -10.206 1.00 72.31 91 HIS A O 1
ATOM 666 N N . GLU A 1 92 ? 9.076 10.009 -8.459 1.00 72.31 92 GLU A N 1
ATOM 667 C CA . GLU A 1 92 ? 10.497 10.164 -8.178 1.00 72.31 92 GLU A CA 1
ATOM 668 C C . GLU A 1 92 ? 10.746 10.040 -6.681 1.00 72.31 92 GLU A C 1
ATOM 670 O O . GLU A 1 92 ? 9.874 10.338 -5.856 1.00 72.31 92 GLU A O 1
ATOM 675 N N . VAL A 1 93 ? 11.955 9.604 -6.349 1.00 73.06 93 VAL A N 1
ATOM 676 C CA . VAL A 1 93 ? 12.446 9.522 -4.981 1.00 73.06 93 VAL A CA 1
ATOM 677 C C . VAL A 1 93 ? 13.886 9.998 -4.965 1.00 73.06 93 VAL A C 1
ATOM 679 O O . VAL A 1 93 ? 14.730 9.493 -5.709 1.00 73.06 93 VAL A O 1
ATOM 682 N N . GLU A 1 94 ? 14.182 10.917 -4.060 1.00 74.25 94 GLU A N 1
ATOM 683 C CA . GLU A 1 94 ? 15.550 11.313 -3.773 1.00 74.25 94 GLU A CA 1
ATOM 684 C C . GLU A 1 94 ? 16.239 10.249 -2.904 1.00 74.25 94 GLU A C 1
ATOM 686 O O . GLU A 1 94 ? 15.814 9.938 -1.787 1.00 74.25 94 GLU A O 1
ATOM 691 N N . ARG A 1 95 ? 17.326 9.664 -3.417 1.00 72.62 95 ARG A N 1
ATOM 692 C CA . ARG A 1 95 ? 18.120 8.680 -2.670 1.00 72.62 95 ARG A CA 1
ATOM 693 C C . ARG A 1 95 ? 18.762 9.341 -1.442 1.00 72.62 95 ARG A C 1
ATOM 695 O O . ARG A 1 95 ? 19.327 10.424 -1.534 1.00 72.62 95 ARG A O 1
ATOM 702 N N . GLY A 1 96 ? 18.723 8.656 -0.300 1.00 74.38 96 GLY A N 1
ATOM 703 C CA . GLY A 1 96 ? 19.316 9.113 0.963 1.00 74.38 96 GLY A CA 1
ATOM 704 C C . GLY A 1 96 ? 18.345 9.889 1.856 1.00 74.38 96 GLY A C 1
ATOM 705 O O . GLY A 1 96 ? 18.182 9.522 3.017 1.00 74.38 96 GLY A O 1
ATOM 706 N N . THR A 1 97 ? 17.672 10.916 1.328 1.00 76.19 97 THR A N 1
ATOM 707 C CA . THR A 1 97 ? 16.651 11.689 2.073 1.00 76.19 97 THR A CA 1
ATOM 708 C C . THR A 1 97 ? 15.285 10.998 2.084 1.00 76.19 97 THR A C 1
ATOM 710 O O . THR A 1 97 ? 14.520 11.147 3.043 1.00 76.19 97 THR A O 1
ATOM 713 N N . LEU A 1 98 ? 15.008 10.215 1.033 1.00 75.88 98 LEU A N 1
ATOM 714 C CA . LEU A 1 98 ? 13.719 9.588 0.743 1.00 75.88 98 LEU A CA 1
ATOM 715 C C . LEU A 1 98 ? 12.583 10.610 0.544 1.00 75.88 98 LEU A C 1
ATOM 717 O O . LEU A 1 98 ? 11.424 10.322 0.845 1.00 75.88 98 LEU A O 1
ATOM 721 N N . ASN A 1 99 ? 12.915 11.801 0.028 1.00 75.50 99 ASN A N 1
ATOM 722 C CA . ASN A 1 99 ? 11.927 12.785 -0.422 1.00 75.50 99 ASN A CA 1
ATOM 723 C C . ASN A 1 99 ? 11.196 12.263 -1.661 1.00 75.50 99 ASN A C 1
ATOM 725 O O . ASN A 1 99 ? 11.833 11.730 -2.574 1.00 75.50 99 ASN A O 1
ATOM 729 N N . LEU A 1 100 ? 9.875 12.434 -1.709 1.00 75.19 100 LEU A N 1
ATOM 730 C CA . LEU A 1 100 ? 9.033 11.850 -2.754 1.00 75.19 100 LEU A CA 1
ATOM 731 C C . LEU A 1 100 ? 8.377 12.911 -3.630 1.00 75.19 100 LEU A C 1
ATOM 733 O O . LEU A 1 100 ? 7.801 13.878 -3.132 1.00 75.19 100 LEU A O 1
ATOM 737 N N . VAL A 1 101 ? 8.332 12.651 -4.935 1.00 72.88 101 VAL A N 1
ATOM 738 C CA . VAL A 1 101 ? 7.452 13.370 -5.864 1.00 72.88 101 VAL A CA 1
ATOM 739 C C . VAL A 1 101 ? 6.263 12.475 -6.216 1.00 72.88 101 VAL A C 1
ATOM 741 O O . VAL A 1 101 ? 6.412 11.393 -6.793 1.00 72.88 101 VAL A O 1
ATOM 744 N N . LYS A 1 102 ? 5.051 12.927 -5.881 1.00 70.31 102 LYS A N 1
ATOM 745 C CA . LYS A 1 102 ? 3.772 12.245 -6.155 1.00 70.31 102 LYS A CA 1
ATOM 746 C C . LYS A 1 102 ? 2.928 13.057 -7.165 1.00 70.31 102 LYS A C 1
ATOM 748 O O . LYS A 1 102 ? 3.262 14.191 -7.487 1.00 70.31 102 LYS A O 1
ATOM 753 N N . GLY A 1 103 ? 1.872 12.461 -7.730 1.00 64.25 103 GLY A N 1
ATOM 754 C CA . GLY A 1 103 ? 0.873 13.176 -8.554 1.00 64.25 103 GLY A CA 1
ATOM 755 C C . GLY A 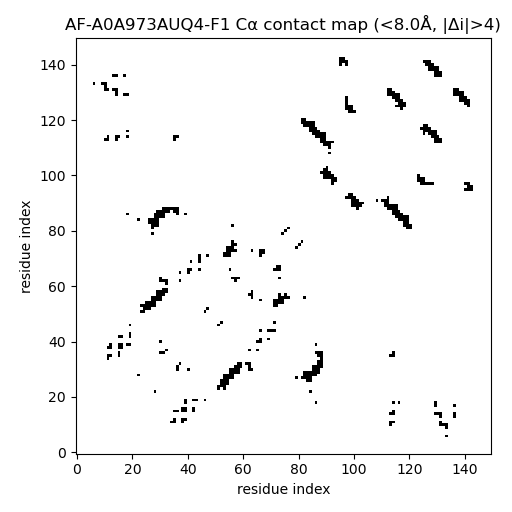1 103 ? 1.160 13.416 -10.053 1.00 64.25 103 GLY A C 1
ATOM 756 O O . GLY A 1 103 ? 0.303 13.971 -10.734 1.00 64.25 103 GLY A O 1
ATOM 757 N N . HIS A 1 104 ? 2.290 12.972 -10.615 1.00 58.72 104 HIS A N 1
ATOM 758 C CA . HIS A 1 104 ? 2.636 13.175 -12.035 1.00 58.72 104 HIS A CA 1
ATOM 759 C C . HIS A 1 104 ? 2.039 12.109 -12.972 1.00 58.72 104 HIS A C 1
ATOM 761 O O . HIS A 1 104 ? 2.752 11.296 -13.565 1.00 58.72 104 HIS A O 1
ATOM 767 N N . GLY A 1 105 ? 0.722 12.137 -13.17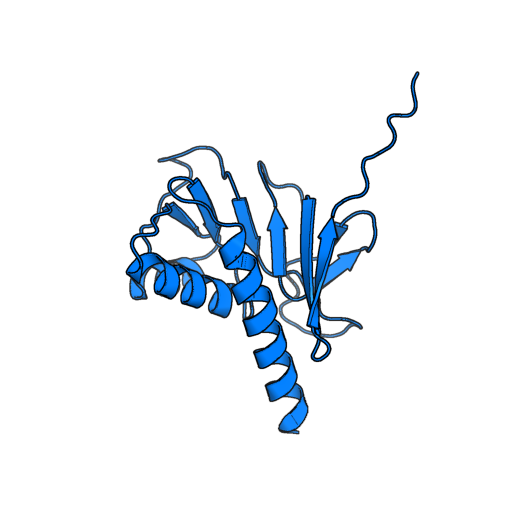8 1.00 53.16 105 GLY A N 1
ATOM 768 C CA . GLY A 1 105 ? 0.002 11.269 -14.125 1.00 53.16 105 GLY A CA 1
ATOM 769 C C . GLY A 1 105 ? 0.358 11.435 -15.619 1.00 53.16 105 GLY A C 1
ATOM 770 O O . GLY A 1 105 ? -0.500 11.193 -16.462 1.00 53.16 105 GLY A O 1
ATOM 771 N N . GLY A 1 106 ? 1.584 11.841 -15.972 1.00 46.78 106 GLY A N 1
ATOM 772 C CA . GLY A 1 106 ? 2.002 12.141 -17.341 1.00 46.78 106 GLY A CA 1
ATOM 773 C C . GLY A 1 106 ? 3.494 12.459 -17.516 1.00 46.78 106 GLY A C 1
ATOM 774 O O . GLY A 1 106 ? 3.842 13.590 -17.808 1.00 46.78 106 GLY A O 1
ATOM 775 N N . SER A 1 107 ? 4.324 11.410 -17.477 1.00 43.78 107 SER A N 1
ATOM 776 C CA . SER A 1 107 ? 5.598 11.233 -18.212 1.00 43.78 107 SER A CA 1
ATOM 777 C C . SER A 1 107 ? 6.932 11.868 -17.753 1.00 43.78 107 SER A C 1
ATOM 779 O O . SER A 1 107 ? 7.001 12.994 -17.287 1.00 43.78 107 SER A O 1
ATOM 781 N N . LEU A 1 108 ? 7.981 11.077 -18.051 1.00 36.06 108 LEU A N 1
ATOM 782 C CA . LEU A 1 108 ? 9.445 11.278 -18.053 1.00 36.06 108 LEU A CA 1
ATOM 783 C C . LEU A 1 108 ? 10.170 11.600 -16.729 1.00 36.06 108 LEU A C 1
ATOM 785 O O . LEU A 1 108 ? 10.271 12.762 -16.372 1.00 36.06 108 LEU A O 1
ATOM 789 N N . LEU A 1 109 ? 10.849 10.593 -16.140 1.00 35.03 109 LEU A N 1
ATOM 790 C CA . LEU A 1 109 ? 12.317 10.580 -15.940 1.00 35.03 109 LEU A CA 1
ATOM 791 C C . LEU A 1 109 ? 12.859 9.259 -15.339 1.00 35.03 109 LEU A C 1
ATOM 793 O O . LEU A 1 109 ? 12.110 8.339 -15.012 1.00 35.03 109 LEU A O 1
ATOM 797 N N . ARG A 1 110 ? 14.198 9.154 -15.356 1.00 37.81 110 ARG A N 1
ATOM 798 C CA . ARG A 1 110 ? 15.065 7.991 -15.087 1.00 37.81 110 ARG A CA 1
ATOM 799 C C . ARG A 1 110 ? 14.844 7.384 -13.693 1.00 37.81 110 ARG A C 1
ATOM 801 O O . ARG A 1 110 ? 14.863 8.094 -12.703 1.00 37.81 110 ARG A O 1
ATOM 808 N N . GLU A 1 111 ? 14.732 6.054 -13.673 1.00 43.50 111 GLU A N 1
ATOM 809 C CA . GLU A 1 111 ? 14.396 5.185 -12.531 1.00 43.50 111 GLU A CA 1
ATOM 810 C C . GLU A 1 111 ? 13.037 5.456 -11.873 1.00 43.50 111 GLU A C 1
ATOM 812 O O . GLU A 1 111 ? 12.889 6.133 -10.863 1.00 43.50 111 GLU A O 1
ATOM 817 N N . LYS A 1 112 ? 12.022 4.798 -12.433 1.00 49.25 112 LYS A N 1
ATOM 818 C CA . LYS A 1 112 ? 10.699 4.661 -11.835 1.00 49.25 112 LYS A CA 1
ATOM 819 C C . LYS A 1 112 ? 10.809 3.848 -10.546 1.00 49.25 112 LYS A C 1
ATOM 821 O O . LYS A 1 112 ? 10.964 2.630 -10.616 1.00 49.25 112 LYS A O 1
ATOM 826 N N . ILE A 1 113 ? 10.725 4.501 -9.392 1.00 55.25 113 ILE A N 1
ATOM 827 C CA . ILE A 1 113 ? 10.658 3.809 -8.103 1.00 55.25 113 ILE A CA 1
ATOM 828 C C . ILE A 1 113 ? 9.229 3.362 -7.846 1.00 55.25 113 ILE A C 1
ATOM 830 O O . ILE A 1 113 ? 8.253 4.026 -8.184 1.00 55.25 113 ILE A O 1
ATOM 834 N N . VAL A 1 114 ? 9.126 2.131 -7.370 1.00 52.91 114 VAL A N 1
ATOM 835 C CA . VAL A 1 114 ? 7.981 1.303 -7.687 1.00 52.91 114 VAL A CA 1
ATOM 836 C C . VAL A 1 114 ? 7.015 1.229 -6.506 1.00 52.91 114 VAL A C 1
ATOM 838 O O . VAL A 1 114 ? 5.816 1.305 -6.755 1.00 52.91 114 VAL A O 1
ATOM 841 N N . SER A 1 115 ? 7.495 1.214 -5.255 1.00 55.84 115 SER A N 1
ATOM 842 C CA . SER A 1 115 ? 6.653 1.251 -4.049 1.00 55.84 115 SER A CA 1
ATOM 843 C C . SER A 1 115 ? 7.329 2.001 -2.896 1.00 55.84 115 SER A C 1
ATOM 845 O O . SER A 1 115 ? 8.542 1.900 -2.707 1.00 55.84 115 SER A O 1
ATOM 847 N N . VAL A 1 116 ? 6.546 2.728 -2.101 1.00 58.62 116 VAL A N 1
ATOM 848 C CA . VAL A 1 116 ? 7.017 3.532 -0.966 1.00 58.62 116 VAL A CA 1
ATOM 849 C C . VAL A 1 116 ? 6.185 3.245 0.285 1.00 58.62 116 VAL A C 1
ATOM 851 O O . VAL A 1 116 ? 4.968 3.085 0.174 1.00 58.62 116 VAL A O 1
ATOM 854 N N . PHE A 1 117 ? 6.853 3.195 1.447 1.00 57.94 117 PHE A N 1
ATOM 855 C CA . PHE A 1 117 ? 6.248 2.995 2.765 1.00 57.94 117 PHE A CA 1
ATOM 856 C C . PHE A 1 117 ? 6.466 4.222 3.638 1.00 57.94 117 PHE A C 1
ATOM 858 O O . PHE A 1 117 ? 7.594 4.682 3.824 1.00 57.94 117 PHE A O 1
ATOM 865 N N . GLU A 1 118 ? 5.376 4.729 4.190 1.00 53.62 118 GLU A N 1
ATOM 866 C CA . GLU A 1 118 ? 5.383 5.850 5.129 1.00 53.62 118 GLU A CA 1
ATOM 867 C C . GLU A 1 118 ? 4.714 5.379 6.425 1.00 53.62 118 GLU A C 1
ATOM 869 O O . GLU A 1 118 ? 3.632 4.795 6.363 1.00 53.62 118 GLU A O 1
ATOM 874 N N . CYS A 1 119 ? 5.338 5.594 7.583 1.00 41.53 119 CYS A N 1
ATOM 875 C CA . CYS A 1 119 ? 4.742 5.286 8.885 1.00 41.53 119 CYS A CA 1
ATOM 876 C C . CYS A 1 119 ? 4.371 6.604 9.589 1.00 41.53 119 CYS A C 1
ATOM 878 O O . CYS A 1 119 ? 5.236 7.446 9.818 1.00 41.53 119 CYS A O 1
ATOM 880 N N . GLY A 1 120 ? 3.099 6.803 9.953 1.00 36.81 120 GLY A N 1
ATOM 881 C CA . GLY A 1 120 ? 2.633 8.029 10.624 1.00 36.81 120 GLY A CA 1
ATOM 882 C C . GLY A 1 120 ? 2.166 9.179 9.706 1.00 36.81 120 GLY A C 1
ATOM 883 O O . GLY A 1 120 ? 1.914 8.996 8.517 1.00 36.81 120 GLY A O 1
ATOM 884 N N . LEU A 1 121 ? 1.947 10.369 10.296 1.00 29.12 121 LEU A N 1
ATOM 885 C CA . LEU A 1 121 ? 1.268 11.519 9.669 1.00 29.12 121 LEU A CA 1
ATOM 886 C C . LEU A 1 121 ? 2.058 12.130 8.491 1.00 29.12 121 LEU A C 1
ATOM 888 O O . LEU A 1 121 ? 3.239 12.452 8.595 1.00 29.12 121 LEU A O 1
ATOM 892 N N . PHE A 1 122 ? 1.332 12.343 7.393 1.00 45.03 122 PHE A N 1
ATOM 893 C CA . PHE A 1 122 ? 1.799 12.596 6.030 1.00 45.03 122 PHE A CA 1
ATOM 894 C C . PHE A 1 122 ? 2.406 13.979 5.780 1.00 45.03 122 PHE A C 1
ATOM 896 O O . PHE A 1 122 ? 1.684 14.963 5.620 1.00 45.03 122 PHE A O 1
ATOM 903 N N . VAL A 1 123 ? 3.725 14.026 5.587 1.00 44.72 123 VAL A N 1
ATOM 904 C CA . VAL A 1 123 ? 4.400 15.104 4.848 1.00 44.72 123 VAL A CA 1
ATOM 905 C C . VAL A 1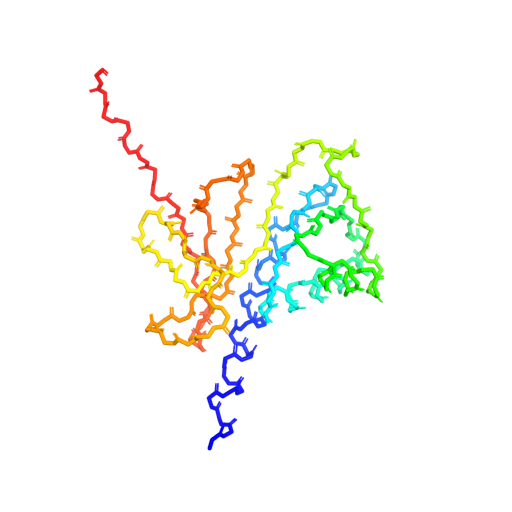 123 ? 5.506 14.486 3.992 1.00 44.72 123 VAL A C 1
ATOM 907 O O . VAL A 1 123 ? 6.635 14.440 4.440 1.00 44.72 123 VAL A O 1
ATOM 910 N N . GLY A 1 124 ? 5.195 13.991 2.785 1.00 53.66 124 GLY A N 1
ATOM 911 C CA . GLY A 1 124 ? 6.136 13.765 1.661 1.00 53.66 124 GLY A CA 1
ATOM 912 C C . GLY A 1 124 ? 7.428 12.959 1.899 1.00 53.66 124 GLY A C 1
ATOM 913 O O . GLY A 1 124 ? 8.315 12.974 1.042 1.00 53.66 124 GLY A O 1
ATOM 914 N N . LEU A 1 125 ? 7.555 12.293 3.043 1.00 58.31 125 LEU A N 1
ATOM 915 C CA . LEU A 1 125 ? 8.783 11.721 3.572 1.00 58.31 125 LEU A CA 1
ATOM 916 C C . LEU A 1 125 ? 8.536 10.251 3.897 1.00 58.31 125 LEU A C 1
ATOM 918 O O . LEU A 1 125 ? 7.689 9.940 4.727 1.00 58.31 125 LEU A O 1
ATOM 922 N N . ALA A 1 126 ? 9.313 9.368 3.278 1.00 64.88 126 ALA A N 1
ATOM 923 C CA . ALA A 1 126 ? 9.288 7.948 3.598 1.00 64.88 126 ALA A CA 1
ATOM 924 C C . ALA A 1 126 ? 10.389 7.558 4.581 1.00 64.88 126 ALA A C 1
ATOM 926 O O . ALA A 1 126 ? 11.491 8.112 4.551 1.00 64.88 126 ALA A O 1
ATOM 927 N N . ASP A 1 127 ? 10.098 6.548 5.396 1.00 65.12 127 ASP A N 1
ATOM 928 C CA . ASP A 1 127 ? 11.095 5.880 6.232 1.00 65.12 127 ASP A CA 1
ATOM 929 C C . ASP A 1 127 ? 11.744 4.711 5.485 1.00 65.12 127 ASP A C 1
ATOM 931 O O . ASP A 1 127 ? 12.947 4.477 5.625 1.00 65.12 127 ASP A O 1
ATOM 935 N N . VAL A 1 128 ? 10.966 4.008 4.650 1.00 67.81 128 VAL A N 1
ATOM 936 C CA . VAL A 1 128 ? 11.422 2.855 3.864 1.00 67.81 128 VAL A CA 1
ATOM 937 C C . VAL A 1 128 ? 10.877 2.912 2.437 1.00 67.81 128 VAL A C 1
ATOM 939 O O . VAL A 1 128 ? 9.710 3.212 2.190 1.00 67.81 128 VAL A O 1
ATOM 942 N N . ILE A 1 129 ? 11.722 2.571 1.467 1.00 69.81 129 ILE A N 1
ATOM 943 C CA . ILE A 1 129 ? 11.374 2.508 0.047 1.00 69.81 129 ILE A CA 1
ATOM 944 C C . ILE A 1 129 ? 11.794 1.162 -0.522 1.00 69.81 129 ILE A C 1
ATOM 946 O O . ILE A 1 129 ? 12.926 0.724 -0.325 1.00 69.81 129 ILE A O 1
ATOM 950 N N . LEU A 1 130 ? 10.890 0.523 -1.266 1.00 67.75 130 LEU A N 1
ATOM 951 C CA . LEU A 1 130 ? 11.171 -0.723 -1.971 1.00 67.75 130 LEU A CA 1
ATOM 952 C C . LEU A 1 130 ? 11.261 -0.451 -3.475 1.00 67.75 130 LEU A C 1
A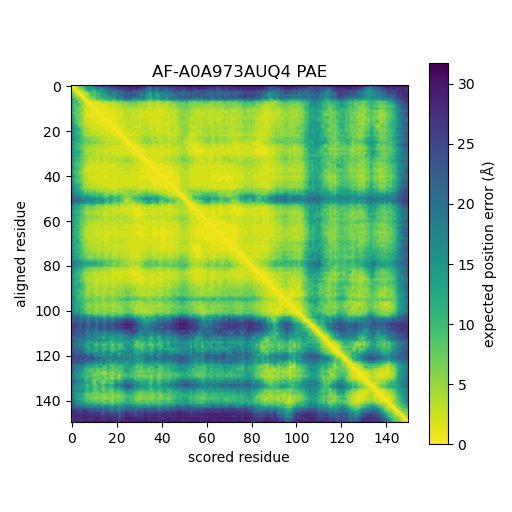TOM 954 O O . LEU A 1 130 ? 10.298 -0.048 -4.137 1.00 67.75 130 LEU A O 1
ATOM 958 N N . ILE A 1 131 ? 12.448 -0.685 -4.027 1.00 65.44 131 ILE A N 1
ATOM 959 C CA . ILE A 1 131 ? 12.763 -0.497 -5.440 1.00 65.44 131 ILE A CA 1
ATOM 960 C C . ILE A 1 131 ? 12.976 -1.868 -6.065 1.00 65.44 131 ILE A C 1
ATOM 962 O O . ILE A 1 131 ? 13.975 -2.517 -5.786 1.00 65.44 131 ILE A O 1
ATOM 966 N N . GLY A 1 132 ? 12.069 -2.315 -6.929 1.00 56.91 132 GLY A N 1
ATOM 967 C CA . GLY A 1 132 ? 12.225 -3.589 -7.634 1.00 56.91 132 GLY A CA 1
ATOM 968 C C . GLY A 1 132 ? 12.573 -3.421 -9.109 1.00 56.91 132 GLY A C 1
ATOM 969 O O . GLY A 1 132 ? 11.646 -3.248 -9.888 1.00 56.91 132 GLY A O 1
ATOM 970 N N . PRO A 1 133 ? 13.845 -3.482 -9.539 1.00 54.22 133 PRO A N 1
ATOM 971 C CA . PRO A 1 133 ? 14.209 -3.784 -10.926 1.00 54.22 133 PRO A CA 1
ATOM 972 C C . PRO A 1 133 ? 14.218 -5.300 -11.217 1.00 54.22 133 PRO A C 1
ATOM 974 O O . PRO A 1 133 ? 14.056 -6.135 -10.332 1.00 54.22 133 PRO A O 1
ATOM 977 N N . ALA A 1 134 ? 14.467 -5.679 -12.479 1.00 44.72 134 ALA A N 1
ATOM 978 C CA . ALA A 1 134 ? 14.505 -7.085 -12.924 1.00 44.72 134 ALA A CA 1
ATOM 979 C C . ALA A 1 134 ? 15.581 -7.918 -12.208 1.00 44.72 134 ALA A C 1
ATOM 981 O O . ALA A 1 134 ? 15.486 -9.139 -12.169 1.00 44.72 134 ALA A O 1
ATOM 982 N N . ALA A 1 135 ? 16.604 -7.248 -11.674 1.00 57.69 135 ALA A N 1
ATOM 983 C CA . ALA A 1 135 ? 17.725 -7.858 -10.974 1.00 57.69 135 ALA A CA 1
ATOM 984 C C . ALA A 1 135 ? 17.408 -8.243 -9.515 1.00 57.69 135 ALA A C 1
ATOM 986 O O . ALA A 1 135 ? 18.231 -8.900 -8.885 1.00 57.69 135 ALA A O 1
ATOM 987 N N . GLY A 1 136 ? 16.247 -7.844 -8.980 1.00 55.09 136 GLY A N 1
ATOM 988 C CA . GLY A 1 136 ? 15.848 -8.091 -7.591 1.00 55.09 136 GLY A CA 1
ATOM 989 C C . GLY A 1 136 ? 15.320 -6.832 -6.906 1.00 55.09 136 GLY A C 1
ATOM 990 O O . GLY A 1 136 ? 15.460 -5.732 -7.435 1.00 55.09 136 GLY A O 1
ATOM 991 N N . VAL A 1 137 ? 14.701 -6.985 -5.735 1.00 61.44 137 VAL A N 1
ATOM 992 C CA . VAL A 1 137 ? 14.185 -5.859 -4.944 1.00 61.44 137 VAL A CA 1
ATOM 993 C C . 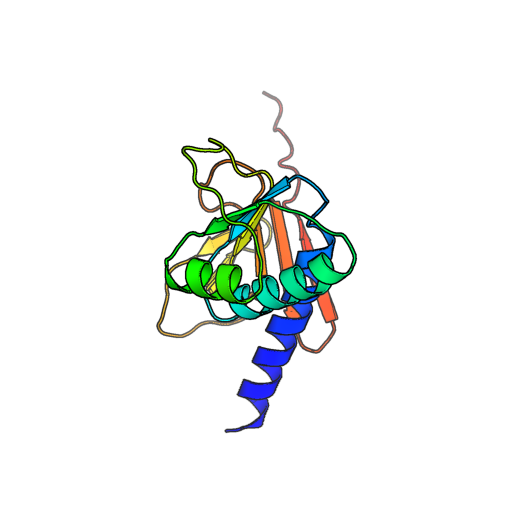VAL A 1 137 ? 15.268 -5.322 -4.012 1.00 61.44 137 VAL A C 1
ATOM 995 O O . VAL A 1 137 ? 15.993 -6.073 -3.368 1.00 61.44 137 VAL A O 1
ATOM 998 N N . THR A 1 138 ? 15.392 -3.999 -3.957 1.00 69.88 138 THR A N 1
ATOM 999 C CA . THR A 1 138 ? 16.265 -3.261 -3.045 1.00 69.88 138 THR A CA 1
ATOM 1000 C C . THR A 1 138 ? 15.417 -2.481 -2.055 1.00 69.88 138 THR A C 1
ATOM 1002 O O . THR A 1 138 ? 14.561 -1.687 -2.448 1.00 69.88 138 THR A O 1
ATOM 1005 N N . ARG A 1 139 ? 15.693 -2.677 -0.768 1.00 75.00 139 ARG A N 1
ATOM 1006 C CA . ARG A 1 139 ? 15.127 -1.892 0.327 1.00 75.00 139 ARG A CA 1
ATOM 1007 C C . ARG A 1 139 ? 16.071 -0.744 0.666 1.00 75.00 139 ARG A C 1
ATOM 1009 O O . ARG A 1 139 ? 17.239 -0.976 0.962 1.00 75.00 139 ARG A O 1
ATOM 1016 N N . LEU A 1 140 ? 15.565 0.482 0.603 1.00 72.00 140 LEU A N 1
ATOM 1017 C CA . LEU A 1 140 ? 16.244 1.681 1.079 1.00 72.00 140 LEU A CA 1
ATOM 1018 C C . LEU A 1 140 ? 15.572 2.147 2.361 1.00 72.00 140 LEU A C 1
ATOM 1020 O O . LEU A 1 140 ? 14.350 2.237 2.414 1.00 72.00 140 LEU A O 1
ATOM 1024 N N . GLU A 1 141 ? 16.370 2.476 3.365 1.00 76.25 141 GLU A N 1
ATOM 1025 C CA . GLU A 1 141 ? 15.895 3.056 4.617 1.00 76.25 141 GLU A CA 1
ATOM 1026 C C . GLU A 1 141 ? 16.474 4.456 4.760 1.00 76.25 141 GLU A C 1
ATOM 1028 O O . GLU A 1 141 ? 17.577 4.739 4.272 1.00 76.25 141 GLU A O 1
ATOM 1033 N N . ARG A 1 142 ? 15.726 5.349 5.406 1.00 72.81 142 ARG A N 1
ATOM 1034 C CA . ARG A 1 142 ? 16.231 6.679 5.719 1.00 72.81 142 ARG A CA 1
ATOM 1035 C C . ARG A 1 142 ? 17.446 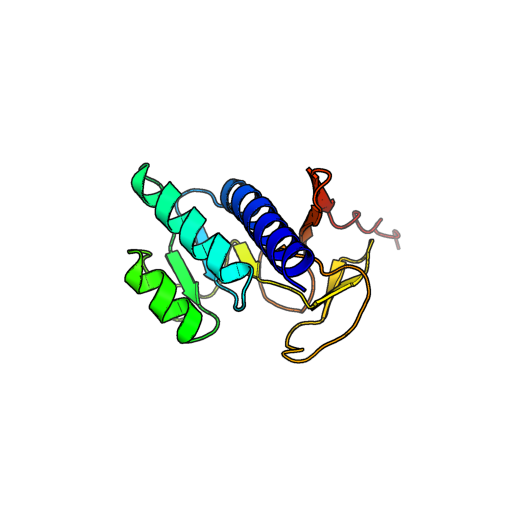6.523 6.626 1.00 72.81 142 ARG A C 1
ATOM 1037 O O . ARG A 1 142 ? 17.354 5.948 7.708 1.00 72.81 142 ARG A O 1
ATOM 1044 N N . SER A 1 143 ? 18.583 7.074 6.204 1.00 70.00 143 SER A N 1
ATOM 1045 C CA . SER A 1 143 ? 19.759 7.147 7.069 1.00 70.00 143 SER A CA 1
ATOM 1046 C C . SER A 1 143 ? 19.384 7.888 8.354 1.00 70.00 143 SER A C 1
ATOM 1048 O O . SER A 1 143 ? 18.791 8.969 8.254 1.00 70.00 143 SER A O 1
ATOM 1050 N N . PRO A 1 144 ? 19.735 7.373 9.549 1.00 60.44 144 PRO A N 1
ATOM 1051 C CA . PRO A 1 144 ? 19.503 8.110 10.776 1.00 60.44 144 PRO A CA 1
ATOM 1052 C C . PRO A 1 144 ? 20.174 9.471 10.630 1.00 60.44 144 PRO A C 1
ATOM 1054 O O . PRO A 1 144 ? 21.380 9.550 10.370 1.00 60.44 144 PRO A O 1
ATOM 1057 N N . GLN A 1 145 ? 19.395 10.548 10.758 1.00 56.38 145 GLN A N 1
ATOM 1058 C CA . GLN A 1 145 ? 19.992 11.864 10.903 1.00 56.38 145 GLN A CA 1
ATOM 1059 C C . GLN A 1 145 ? 20.870 11.769 12.144 1.00 56.38 145 GLN A C 1
ATOM 1061 O O . GLN A 1 145 ? 20.366 11.610 13.255 1.00 56.38 145 GLN A O 1
ATOM 1066 N N . ARG A 1 146 ? 22.195 11.805 11.963 1.00 43.94 146 ARG A N 1
ATOM 1067 C CA . ARG A 1 146 ? 23.097 12.092 13.073 1.00 43.94 146 ARG A CA 1
ATOM 1068 C C . ARG A 1 146 ? 22.578 13.391 13.662 1.00 43.94 146 ARG A C 1
ATOM 1070 O O . ARG A 1 146 ? 22.719 14.433 13.027 1.00 43.94 146 ARG A O 1
ATOM 1077 N N . SER A 1 147 ? 21.955 13.317 14.834 1.00 43.91 147 SER A N 1
ATOM 1078 C CA . SER A 1 147 ? 21.684 14.497 15.631 1.00 43.91 147 SER A CA 1
ATOM 1079 C C . SER A 1 147 ? 23.033 15.179 15.803 1.00 43.91 147 SER A C 1
ATOM 1081 O O . SER A 1 147 ? 23.913 14.669 16.505 1.00 43.91 147 SER A O 1
ATOM 1083 N N . ALA A 1 148 ? 23.246 16.280 15.090 1.00 43.78 148 ALA A N 1
ATOM 1084 C CA . ALA A 1 148 ? 24.301 17.192 15.450 1.00 43.78 148 ALA A CA 1
ATOM 1085 C C . ALA A 1 148 ? 23.911 17.680 16.842 1.00 43.78 148 ALA A C 1
ATOM 1087 O O . ALA A 1 148 ? 22.955 18.429 17.004 1.00 43.78 148 ALA A O 1
ATOM 1088 N N . SER A 1 149 ? 24.595 17.155 17.852 1.00 44.97 149 SER A N 1
ATOM 1089 C CA . SER A 1 149 ? 24.577 17.707 19.193 1.00 44.97 149 SER A CA 1
ATOM 1090 C C . SER A 1 149 ? 24.833 19.209 19.098 1.00 44.97 149 SER A C 1
ATOM 1092 O O . SER A 1 149 ? 25.912 19.594 18.627 1.00 44.97 149 SER A O 1
ATOM 1094 N N . ARG A 1 150 ? 23.871 20.021 19.536 1.00 38.81 150 ARG A N 1
ATOM 1095 C CA . ARG A 1 150 ? 24.069 21.322 20.185 1.00 38.81 150 ARG A CA 1
ATOM 1096 C C . ARG A 1 150 ? 22.749 21.849 20.720 1.00 38.81 150 ARG A C 1
ATOM 1098 O O . ARG A 1 150 ? 21.767 21.835 19.953 1.00 38.81 150 ARG A O 1
#

Radius of gyration: 15.55 Å; Cα contacts (8 Å, |Δi|>4): 290; chains: 1; bounding box: 39×38×48 Å

Sequence (150 aa):
MSTEANSHAAWKRAAACDAVEVVIDGIFVGIGTGSTTTFTIRACADRMRAAFLFLGIPSADRSAALATSLGITLATFADHPWIDLTIDGAHEVERGTLNL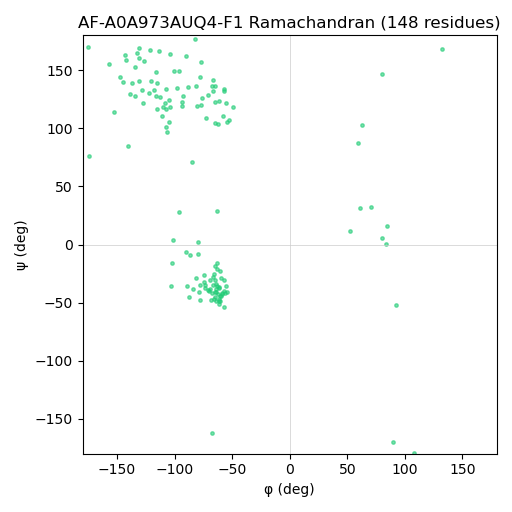VKGHGGSLLREKIVSVFECGLFVGLADVILIGPAAGVTRLERSPQRSASR

pLDDT: mean 71.26, std 15.87, range [29.12, 95.81]

Nearest PDB structures (foldseek):
  4gmk-assembly1_B  TM=9.417E-01  e=1.754E-08  Ligilactobacillus salivarius UCC118
  6j1k-assembly1_B  TM=9.608E-01  e=6.024E-08  Ochrobactrum sp.
  4nml-assembly1_A  TM=9.156E-01  e=2.427E-08  Toxoplasma gondii ME49
  3l7o-assembly1_B  TM=9.146E-01  e=2.069E-07  Streptococcus mutans UA159
  3hhe-assembly1_B  TM=9.272E-01  e=3.479E-07  Bartonella henselae str. Houston-1